Protein AF-A0A3R7M527-F1 (afdb_monomer)

pLDDT: mean 79.98, std 15.27, range [37.69, 96.56]

Solvent-accessible surface area (backbone atoms only — not comparable to full-atom values): 7940 Å² total; per-residue (Å²): 97,47,77,43,75,44,97,88,69,49,75,41,86,42,60,86,34,66,71,59,39,72,72,49,81,80,75,79,76,87,68,82,91,74,84,86,78,89,81,82,70,68,53,60,72,41,69,42,56,77,87,57,20,71,79,55,47,46,54,55,101,90,46,77,47,56,45,65,30,36,59,81,67,48,77,49,45,66,59,54,51,47,52,50,52,53,58,74,41,58,91,41,59,86,80,50,30,46,80,55,85,85,44,78,46,74,67,60,96,47,68,71,57,38,54,56,52,49,57,66,70,63,62,130

Nearest PDB structures (foldseek):
  4ol8-assembly1_A  TM=8.037E-01  e=1.398E-07  Saccharomyces cerevisiae
  4ol8-assembly2_E  TM=8.128E-01  e=2.521E-07  Saccharomyces cerevisiae
  7z2g-assembly1_A  TM=7.129E-01  e=9.904E-06  Human immunodeficiency virus type 1 BH10
  7ksf-assembly1_A  TM=6.845E-01  e=2.647E-05  Eastern chimpanzee simian foamy virus
  6b1q-assembly1_A  TM=8.919E-01  e=1.040E-03  Moloney murine leukemia virus

Radius of gyration: 17.98 Å; Cα contacts (8 Å, |Δi|>4): 126; chains: 1; bounding box: 43×29×50 Å

Foldseek 3Di:
DDWDADPVRDTDDDDACVVVQVVDDADDPDDPDDDDDDDDDQQQVAADDPVCFVSQWDDDPVGIDTHRTGDPDHRCSQVVSRVVVCVVCPPVDPPAWPDDRVDIDGDDPDDVRVVVSVCVVPDD

Secondary structure (DSSP, 8-state):
-EEEE-TTS-EEEE---HHHHHHSPPP------------SSHHHHSBPPTTTGGGG-EEETTEEE--SB--TT-TTHHHHHHHHHHHHTTTTBTTTEEEETTEEEE--SSHHHHHHHHHHHT--

Organism: Penaeus vannamei (NCBI:txid6689)

Structure (mmCIF, N/CA/C/O backbone):
data_AF-A0A3R7M527-F1
#
_entry.id   AF-A0A3R7M527-F1
#
loop_
_atom_site.group_PDB
_atom_site.id
_atom_site.type_symbol
_atom_site.label_atom_id
_atom_site.label_alt_id
_atom_site.label_comp_id
_atom_site.label_asym_id
_atom_site.label_entity_id
_atom_site.label_seq_id
_atom_site.pdbx_PDB_ins_code
_atom_site.Cartn_x
_atom_site.Cartn_y
_atom_site.Cartn_z
_atom_site.occupancy
_atom_site.B_iso_or_equiv
_atom_site.auth_seq_id
_atom_site.auth_comp_id
_atom_site.auth_asym_id
_atom_site.auth_atom_id
_atom_site.pdbx_PDB_model_num
ATOM 1 N N . MET A 1 1 ? 15.559 2.098 -9.433 1.00 84.19 1 MET A N 1
ATOM 2 C CA . MET A 1 1 ? 15.438 2.331 -7.977 1.00 84.19 1 MET A CA 1
ATOM 3 C C . MET A 1 1 ? 16.340 3.496 -7.605 1.00 84.19 1 MET A C 1
ATOM 5 O O . MET A 1 1 ? 17.433 3.574 -8.148 1.00 84.19 1 MET A O 1
ATOM 9 N N . ILE A 1 2 ? 15.888 4.389 -6.729 1.00 89.50 2 ILE A N 1
ATOM 10 C CA . ILE A 1 2 ? 16.656 5.531 -6.218 1.00 89.50 2 ILE A CA 1
ATOM 11 C C . ILE A 1 2 ? 16.747 5.380 -4.697 1.00 89.50 2 ILE A C 1
ATOM 13 O O . ILE A 1 2 ? 15.781 4.953 -4.068 1.00 89.50 2 ILE A O 1
ATOM 17 N N . LEU A 1 3 ? 17.896 5.697 -4.103 1.00 89.38 3 LEU A N 1
ATOM 18 C CA . LEU A 1 3 ? 18.060 5.719 -2.649 1.00 89.38 3 LEU A CA 1
ATOM 19 C C . LEU A 1 3 ? 17.869 7.150 -2.150 1.00 89.38 3 LEU A C 1
ATOM 21 O O . LEU A 1 3 ? 18.546 8.062 -2.616 1.00 89.38 3 LEU A O 1
ATOM 25 N N . VAL A 1 4 ? 16.934 7.339 -1.222 1.00 90.25 4 VAL A N 1
ATOM 26 C CA . VAL A 1 4 ? 16.629 8.643 -0.626 1.00 90.25 4 VAL A CA 1
ATOM 27 C C . VAL A 1 4 ? 17.039 8.618 0.847 1.00 90.25 4 VAL A C 1
ATOM 29 O O . VAL A 1 4 ? 16.619 7.702 1.559 1.00 90.25 4 VAL A O 1
ATOM 32 N N . PRO A 1 5 ? 17.839 9.582 1.330 1.00 92.38 5 PRO A N 1
ATOM 33 C CA . PRO A 1 5 ? 18.208 9.647 2.738 1.00 92.38 5 PRO A CA 1
ATOM 34 C C . PRO A 1 5 ? 16.995 10.001 3.606 1.00 92.38 5 PRO A C 1
ATOM 36 O O . PRO A 1 5 ? 16.221 10.910 3.298 1.00 92.38 5 PRO A O 1
ATOM 39 N N . LYS A 1 6 ? 16.828 9.273 4.708 1.00 88.44 6 LYS A N 1
ATOM 40 C CA . LYS A 1 6 ? 15.923 9.629 5.799 1.00 88.44 6 LYS A CA 1
ATOM 41 C C . LYS A 1 6 ? 16.580 10.673 6.708 1.00 88.44 6 LYS A C 1
ATOM 43 O O . LYS A 1 6 ? 17.787 10.900 6.655 1.00 88.44 6 LYS A O 1
ATOM 48 N N . LYS A 1 7 ? 15.778 11.274 7.596 1.00 88.19 7 LYS A N 1
ATOM 49 C CA . LYS A 1 7 ? 16.256 12.233 8.611 1.00 88.19 7 LYS A CA 1
ATOM 50 C C . LYS A 1 7 ? 17.296 11.633 9.565 1.00 88.19 7 LYS A C 1
ATOM 52 O O . LYS A 1 7 ? 18.147 12.362 10.051 1.00 88.19 7 LYS A O 1
ATOM 57 N N . ASP A 1 8 ? 17.221 10.327 9.815 1.00 90.88 8 ASP A N 1
ATOM 58 C CA . ASP A 1 8 ? 18.153 9.577 10.668 1.00 90.88 8 ASP A CA 1
ATOM 59 C C . ASP A 1 8 ? 19.457 9.169 9.947 1.00 90.88 8 ASP A C 1
ATOM 61 O O . ASP A 1 8 ? 20.295 8.490 10.531 1.00 90.88 8 ASP A O 1
ATOM 65 N N . GLY A 1 9 ? 19.633 9.552 8.675 1.00 88.25 9 GLY A N 1
ATOM 66 C CA . GLY A 1 9 ? 20.792 9.189 7.855 1.00 88.25 9 GLY A CA 1
ATOM 67 C C . GLY A 1 9 ? 20.700 7.815 7.182 1.00 88.25 9 GLY A C 1
ATOM 68 O O . GLY A 1 9 ? 21.509 7.517 6.304 1.00 88.25 9 GLY A O 1
ATOM 69 N N . SER A 1 10 ? 19.703 6.987 7.515 1.00 90.94 10 SER A N 1
ATOM 70 C CA . SER A 1 10 ? 19.472 5.714 6.825 1.00 90.94 10 SER A CA 1
ATOM 71 C C . SER A 1 10 ? 18.931 5.934 5.407 1.00 90.94 10 SER A C 1
ATOM 73 O O . SER A 1 10 ? 18.271 6.932 5.114 1.00 90.94 10 SER A O 1
ATOM 75 N N . LEU A 1 11 ? 19.192 4.996 4.494 1.00 88.38 11 LEU A N 1
ATOM 76 C CA . LEU A 1 11 ? 18.702 5.076 3.116 1.00 88.38 11 LEU A CA 1
ATOM 77 C C . LEU A 1 11 ? 17.356 4.359 2.970 1.00 88.38 11 LEU A C 1
ATOM 79 O O . LEU A 1 11 ? 17.175 3.233 3.433 1.00 88.38 11 LEU A O 1
ATOM 83 N N . ARG A 1 12 ? 16.412 4.996 2.276 1.00 87.75 12 ARG A N 1
ATOM 84 C CA . ARG A 1 12 ? 15.134 4.408 1.868 1.00 87.75 12 ARG A CA 1
ATOM 85 C C . ARG A 1 12 ? 15.171 4.101 0.367 1.00 87.75 12 ARG A C 1
ATOM 87 O O . ARG A 1 12 ? 15.342 5.033 -0.422 1.00 87.75 12 ARG A O 1
ATOM 94 N N . PRO A 1 13 ? 14.970 2.841 -0.057 1.00 87.75 13 PRO A N 1
ATOM 95 C CA . PRO A 1 13 ? 14.766 2.538 -1.464 1.00 87.75 13 PRO A CA 1
ATOM 96 C C . PRO A 1 13 ? 13.413 3.089 -1.922 1.00 87.75 13 PRO A C 1
ATOM 98 O O . PRO A 1 13 ? 12.373 2.808 -1.329 1.00 87.75 13 PRO A O 1
ATOM 101 N N . VAL A 1 14 ? 13.435 3.887 -2.985 1.00 90.06 14 VAL A N 1
ATOM 102 C CA . VAL A 1 14 ? 12.259 4.481 -3.622 1.00 90.06 14 VAL A CA 1
ATOM 103 C C . VAL A 1 14 ? 12.241 4.073 -5.088 1.00 90.06 14 VAL A C 1
ATOM 105 O O . VAL A 1 14 ? 13.252 4.129 -5.794 1.00 90.06 14 VAL A O 1
ATOM 108 N N . ILE A 1 15 ? 11.077 3.643 -5.560 1.00 91.81 15 ILE A N 1
ATOM 109 C CA . ILE A 1 15 ? 10.874 3.280 -6.959 1.00 91.81 15 ILE A CA 1
ATOM 110 C C . ILE A 1 15 ? 9.968 4.321 -7.588 1.00 91.81 15 ILE A C 1
ATOM 112 O O . ILE A 1 15 ? 8.931 4.690 -7.040 1.00 91.81 15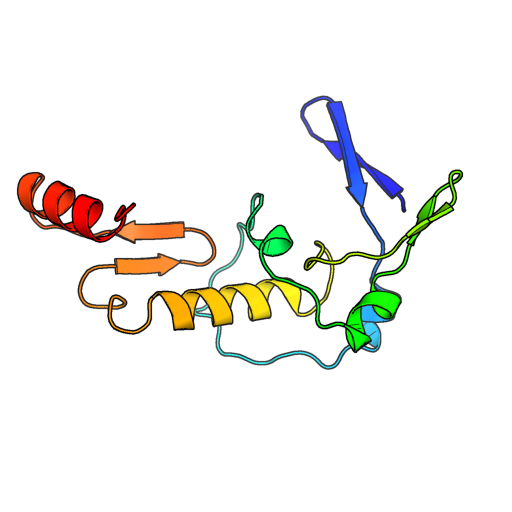 ILE A O 1
ATOM 116 N N . ASP A 1 16 ? 10.409 4.831 -8.732 1.00 92.00 16 ASP A N 1
ATOM 117 C CA . ASP A 1 16 ? 9.695 5.865 -9.458 1.00 92.00 16 ASP A CA 1
ATOM 118 C C . ASP A 1 16 ? 8.602 5.247 -10.331 1.00 92.00 16 ASP A C 1
ATOM 120 O O . ASP A 1 16 ? 8.831 4.859 -11.477 1.00 92.00 16 ASP A O 1
ATOM 124 N N . TYR A 1 17 ? 7.395 5.177 -9.776 1.00 94.50 17 TYR A N 1
ATOM 125 C CA . TYR A 1 17 ? 6.212 4.696 -10.479 1.00 94.50 17 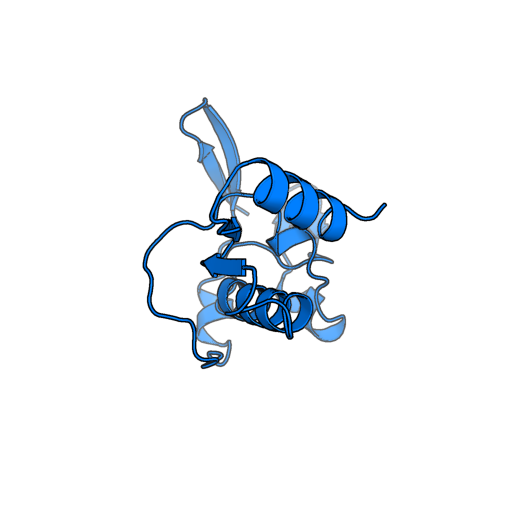TYR A CA 1
ATOM 126 C C . TYR A 1 17 ? 5.449 5.799 -11.223 1.00 94.50 17 TYR A C 1
ATOM 128 O O . TYR A 1 17 ? 4.330 5.553 -11.656 1.00 94.50 17 TYR A O 1
ATOM 136 N N . ARG A 1 18 ? 5.994 7.012 -11.423 1.00 94.62 18 ARG A N 1
ATOM 137 C CA . ARG A 1 18 ? 5.240 8.122 -12.052 1.00 94.62 18 ARG A CA 1
ATOM 138 C C . ARG A 1 18 ? 4.641 7.754 -13.413 1.00 94.62 18 ARG A C 1
ATOM 140 O O . ARG A 1 18 ? 3.474 8.044 -13.657 1.00 94.62 18 ARG A O 1
ATOM 147 N N . LYS A 1 19 ? 5.412 7.078 -14.274 1.00 95.25 19 LYS A N 1
ATOM 148 C CA . LYS A 1 19 ? 4.937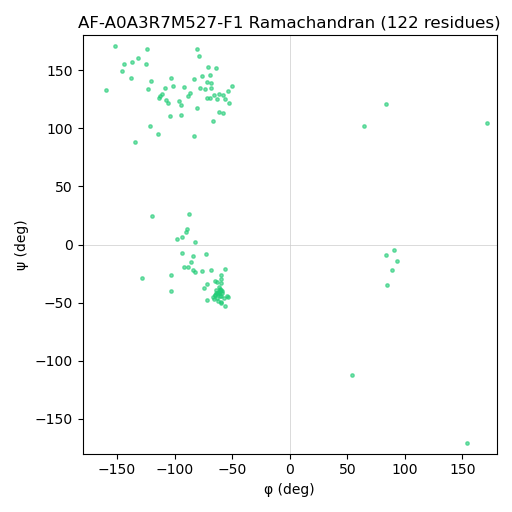 6.622 -15.595 1.00 95.25 19 LYS A CA 1
ATOM 149 C C . LYS A 1 19 ? 3.863 5.541 -15.480 1.00 95.25 19 LYS A C 1
ATOM 151 O O . LYS A 1 19 ? 2.844 5.634 -16.152 1.00 95.25 19 LYS A O 1
ATOM 156 N N . LEU A 1 20 ? 4.074 4.557 -14.605 1.00 95.19 20 LEU A N 1
ATOM 157 C CA . LEU A 1 20 ? 3.090 3.508 -14.339 1.00 95.19 20 LEU A CA 1
ATOM 158 C C . LEU A 1 20 ? 1.778 4.118 -13.831 1.00 95.19 20 LEU A C 1
ATOM 160 O O . LEU A 1 20 ? 0.723 3.875 -14.401 1.00 95.19 20 LEU A O 1
ATOM 164 N N . ASN A 1 21 ? 1.865 4.992 -12.830 1.00 95.31 21 ASN A N 1
ATOM 165 C CA . ASN A 1 21 ? 0.724 5.667 -12.221 1.00 95.31 21 ASN A CA 1
ATOM 166 C C . ASN A 1 21 ? -0.076 6.507 -13.222 1.00 95.31 21 ASN A C 1
ATOM 168 O O . ASN A 1 21 ? -1.292 6.610 -13.078 1.00 95.31 21 ASN A O 1
ATOM 172 N N . ALA A 1 22 ? 0.578 7.104 -14.223 1.00 96.06 22 ALA A N 1
ATOM 173 C CA . ALA A 1 22 ? -0.105 7.849 -15.279 1.00 96.06 22 ALA A CA 1
ATOM 174 C C . ALA A 1 22 ? -0.994 6.946 -16.154 1.00 96.06 22 ALA A C 1
ATOM 176 O O . ALA A 1 22 ? -2.041 7.397 -16.610 1.00 96.06 22 ALA A O 1
ATOM 177 N N . LEU A 1 23 ? -0.603 5.681 -16.338 1.00 95.62 23 LEU A N 1
ATOM 178 C CA . LEU A 1 23 ? -1.356 4.668 -17.083 1.00 95.62 23 LEU A CA 1
ATOM 179 C C . LEU A 1 23 ? -2.357 3.904 -16.200 1.00 95.62 23 LEU A C 1
ATOM 181 O O . LEU A 1 23 ? -3.299 3.303 -16.709 1.00 95.62 23 LEU A O 1
ATOM 185 N N . THR A 1 24 ? -2.178 3.923 -14.878 1.00 95.25 24 THR A N 1
ATOM 186 C CA . THR A 1 24 ? -3.096 3.288 -13.928 1.00 95.25 24 THR A CA 1
ATOM 187 C C . THR A 1 24 ? -4.413 4.058 -13.829 1.00 95.25 24 THR A C 1
ATOM 189 O O . THR A 1 24 ? -4.432 5.249 -13.495 1.00 95.25 24 THR A O 1
ATOM 192 N N . ILE A 1 25 ? -5.524 3.345 -14.030 1.00 94.69 25 ILE A N 1
ATOM 193 C CA . ILE A 1 25 ? -6.878 3.859 -13.804 1.00 94.69 25 ILE A CA 1
ATOM 194 C C . ILE A 1 25 ? -7.040 4.198 -12.307 1.00 94.69 25 ILE A C 1
ATOM 196 O O . ILE A 1 25 ? -6.790 3.330 -11.463 1.00 94.69 25 ILE A O 1
ATOM 200 N N . PRO A 1 26 ? -7.433 5.436 -11.945 1.00 89.75 26 PRO A N 1
ATOM 201 C CA . PRO A 1 26 ? -7.629 5.813 -10.549 1.00 89.75 26 PRO A CA 1
ATOM 202 C C . PRO A 1 26 ? -8.789 5.037 -9.923 1.00 89.75 26 PRO A C 1
ATOM 204 O O . PRO A 1 26 ? -9.900 5.061 -10.456 1.00 89.75 26 PRO A O 1
ATOM 207 N N . ASP A 1 27 ? -8.547 4.422 -8.769 1.00 85.44 27 ASP A N 1
ATOM 208 C CA . ASP A 1 27 ? -9.623 3.935 -7.905 1.00 85.44 27 ASP A CA 1
ATOM 209 C C . ASP A 1 27 ? -10.329 5.142 -7.252 1.00 85.44 27 ASP A C 1
ATOM 211 O O . ASP A 1 27 ? -9.688 6.136 -6.906 1.00 85.44 27 ASP A O 1
ATOM 215 N N . ARG A 1 28 ? -11.659 5.101 -7.142 1.00 82.00 28 ARG A N 1
ATOM 216 C CA . ARG A 1 28 ? -12.493 6.182 -6.582 1.00 82.00 28 ARG A CA 1
ATOM 217 C C . ARG A 1 28 ? -13.291 5.732 -5.362 1.00 82.00 28 ARG A C 1
ATOM 219 O O . ARG A 1 28 ? -14.336 6.310 -5.069 1.00 82.00 28 ARG A O 1
ATOM 226 N N . PHE A 1 29 ? -12.828 4.701 -4.660 1.00 76.94 29 PHE A N 1
ATOM 227 C CA . PHE A 1 29 ? -13.422 4.304 -3.390 1.00 76.94 29 PHE A CA 1
ATOM 228 C C . PHE A 1 29 ? -13.487 5.504 -2.418 1.00 76.94 29 PHE A C 1
ATOM 230 O O . PHE A 1 29 ? -12.494 6.229 -2.282 1.00 76.94 29 PHE A O 1
ATOM 237 N N . PRO A 1 30 ? -14.638 5.748 -1.760 1.00 67.62 30 PRO A N 1
ATOM 238 C CA . PRO A 1 30 ? -14.804 6.886 -0.869 1.00 67.62 30 PRO A CA 1
ATOM 239 C C . PRO A 1 30 ? -13.902 6.720 0.355 1.00 67.62 30 PRO A C 1
ATOM 241 O O . PRO A 1 30 ? -14.167 5.911 1.240 1.00 67.62 30 PRO A O 1
ATOM 244 N N . ILE A 1 31 ? -12.828 7.502 0.406 1.00 61.16 31 ILE A N 1
ATOM 245 C CA . ILE A 1 31 ? -12.020 7.648 1.615 1.00 61.16 31 ILE A CA 1
ATOM 246 C C . ILE A 1 31 ? -12.646 8.789 2.431 1.00 61.16 31 ILE A C 1
ATOM 248 O O . ILE A 1 31 ? -12.835 9.877 1.873 1.00 61.16 31 ILE A O 1
ATOM 252 N N . PRO A 1 32 ? -12.958 8.593 3.728 1.00 53.75 32 PRO A N 1
ATOM 253 C CA . PRO A 1 32 ? -13.307 9.698 4.616 1.00 53.75 32 PRO A CA 1
ATOM 254 C C . PRO A 1 32 ? -12.200 10.749 4.534 1.00 53.75 32 PRO A C 1
ATOM 256 O O . PRO A 1 32 ? -11.030 10.421 4.729 1.00 53.75 32 PRO A O 1
ATOM 259 N N . SER A 1 33 ? -12.536 11.987 4.159 1.00 46.44 33 SER A N 1
ATOM 260 C CA . SER A 1 33 ? -11.518 12.979 3.819 1.00 46.44 33 SER A CA 1
ATOM 261 C C . SER A 1 33 ? -10.574 13.185 4.991 1.00 46.44 33 SER A C 1
ATOM 263 O O . SER A 1 33 ? -10.978 13.752 6.006 1.00 46.44 33 SER A O 1
ATOM 265 N N . LEU A 1 34 ? -9.311 12.794 4.853 1.00 41.84 34 LEU A N 1
ATOM 266 C CA . LEU A 1 34 ? -8.303 13.344 5.731 1.00 41.84 34 LEU A CA 1
ATOM 267 C C . LEU A 1 34 ? -6.900 13.210 5.150 1.00 41.84 34 LEU A C 1
ATOM 269 O O . LEU A 1 34 ? -6.474 12.189 4.610 1.00 41.84 34 LEU A O 1
ATOM 273 N N . ARG A 1 35 ? -6.219 14.342 5.241 1.00 41.84 35 ARG A N 1
ATOM 274 C CA . ARG A 1 35 ? -4.870 14.598 4.774 1.00 41.84 35 ARG A CA 1
ATOM 275 C C . ARG A 1 35 ? -3.883 13.992 5.770 1.00 41.84 35 ARG A C 1
ATOM 277 O O . ARG A 1 35 ? -3.975 14.294 6.949 1.00 41.84 35 ARG A O 1
ATOM 284 N N . SER A 1 36 ? -2.880 13.300 5.228 1.00 43.72 36 SER A N 1
ATOM 285 C CA . SER A 1 36 ? -1.581 13.010 5.850 1.00 43.72 36 SER A CA 1
ATOM 286 C C . SER A 1 36 ? -1.592 12.126 7.102 1.00 43.72 36 SER A C 1
ATOM 288 O O . SER A 1 36 ? -1.740 12.642 8.199 1.00 43.72 36 SER A O 1
ATOM 290 N N . LEU A 1 37 ? -1.235 10.849 6.930 1.00 43.97 37 LEU A N 1
ATOM 291 C CA . LEU A 1 37 ? -0.099 10.164 7.579 1.00 43.97 37 LEU A CA 1
ATOM 292 C C . LEU A 1 37 ? -0.221 8.667 7.258 1.00 43.97 37 LEU A C 1
ATOM 294 O O . LEU A 1 37 ? -1.084 7.984 7.781 1.00 43.97 37 LEU A O 1
ATOM 298 N N . LEU A 1 38 ? 0.619 8.191 6.338 1.00 47.84 38 LEU A N 1
ATOM 299 C CA . LEU A 1 38 ? 0.816 6.769 6.054 1.00 47.84 38 LEU A CA 1
ATOM 300 C C . LEU A 1 38 ? 2.256 6.464 6.452 1.00 47.84 38 LEU A C 1
ATOM 302 O O . LEU A 1 38 ? 3.184 6.780 5.698 1.00 47.84 38 LEU A O 1
ATOM 306 N N . GLN A 1 39 ? 2.461 5.980 7.671 1.00 48.19 39 GLN A N 1
ATOM 307 C CA . GLN A 1 39 ? 3.785 5.633 8.182 1.00 48.19 39 GLN A CA 1
ATOM 308 C C . GLN A 1 39 ? 3.768 4.159 8.576 1.00 48.19 39 GLN A C 1
ATOM 310 O O . GLN A 1 39 ? 3.315 3.773 9.642 1.00 48.19 39 GLN A O 1
ATOM 315 N N . ASP A 1 40 ? 4.358 3.387 7.668 1.00 55.22 40 ASP A N 1
ATOM 316 C CA . ASP A 1 40 ? 5.133 2.191 7.954 1.00 55.22 40 ASP A CA 1
ATOM 317 C C . ASP A 1 40 ? 4.372 0.859 8.154 1.00 55.22 40 ASP A C 1
ATOM 319 O O . ASP A 1 40 ? 3.576 0.641 9.056 1.00 55.22 40 ASP A O 1
ATOM 323 N N . SER A 1 41 ? 4.731 -0.094 7.282 1.00 57.44 41 SER A N 1
ATOM 324 C CA . SER A 1 41 ? 4.460 -1.547 7.280 1.00 57.44 41 SER A CA 1
ATOM 325 C C . SER A 1 41 ? 3.142 -2.089 6.702 1.00 57.44 41 SER A C 1
ATOM 327 O O . SER A 1 41 ? 3.204 -3.125 6.035 1.00 57.44 41 SER A O 1
ATOM 329 N N . GLY A 1 42 ? 1.997 -1.409 6.833 1.00 61.28 42 GLY A N 1
ATOM 330 C CA . GLY A 1 42 ? 0.695 -1.968 6.411 1.00 61.28 42 GLY A CA 1
ATOM 331 C C . GLY A 1 42 ? 0.609 -2.351 4.924 1.00 61.28 42 GLY A C 1
ATOM 332 O O . GLY A 1 42 ? 0.119 -3.422 4.564 1.00 61.28 42 GLY A O 1
ATOM 333 N N . PHE A 1 43 ? 1.181 -1.531 4.037 1.00 66.44 43 PHE A N 1
ATOM 334 C CA . PHE A 1 43 ? 1.173 -1.784 2.589 1.00 66.44 43 PHE A CA 1
ATOM 335 C C . PHE A 1 43 ? 1.832 -3.108 2.202 1.00 66.44 4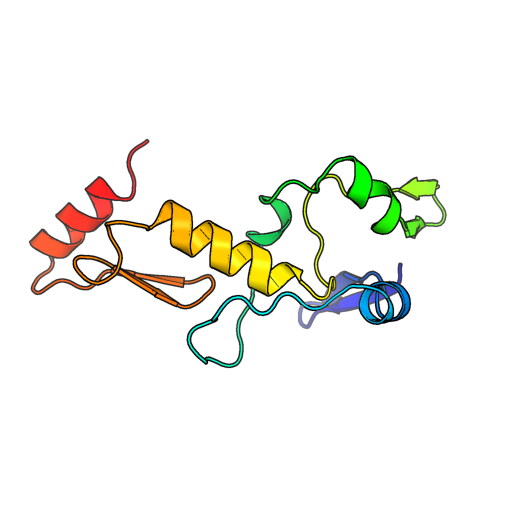3 PHE A C 1
ATOM 337 O O . PHE A 1 43 ? 1.296 -3.853 1.384 1.00 66.44 43 PHE A O 1
ATOM 344 N N . PHE A 1 44 ? 2.961 -3.442 2.829 1.00 71.75 44 PHE A N 1
ATOM 345 C CA . PHE A 1 44 ? 3.706 -4.656 2.503 1.00 71.75 44 PHE A CA 1
ATOM 346 C C . PHE A 1 44 ? 3.024 -5.943 2.988 1.00 71.75 44 PHE A C 1
ATOM 348 O O . PHE A 1 44 ? 3.458 -7.034 2.614 1.00 71.75 44 PHE A O 1
ATOM 355 N N . GLN A 1 45 ? 1.952 -5.841 3.777 1.00 80.12 45 GLN A N 1
ATOM 356 C CA . GLN A 1 45 ? 1.125 -6.988 4.156 1.00 80.12 45 GLN A CA 1
ATOM 357 C C . GLN A 1 45 ? 0.070 -7.318 3.091 1.00 80.12 45 GLN A C 1
ATOM 359 O O . GLN A 1 45 ? -0.388 -8.457 3.005 1.00 80.12 45 GLN A O 1
ATOM 364 N N . VAL A 1 46 ? -0.285 -6.359 2.230 1.00 84.94 46 VAL A N 1
ATOM 365 C CA . VAL A 1 46 ? -1.253 -6.580 1.150 1.00 84.94 46 VAL A CA 1
ATOM 366 C C . VAL A 1 46 ? -0.553 -7.262 -0.017 1.00 84.94 46 VAL A C 1
ATOM 368 O O . VAL A 1 46 ? 0.368 -6.703 -0.609 1.00 84.94 46 VAL A O 1
ATOM 371 N N . GLN A 1 47 ? -0.976 -8.475 -0.374 1.00 91.12 47 GLN A N 1
ATOM 372 C CA . GLN A 1 47 ? -0.392 -9.179 -1.514 1.00 91.12 47 GLN A CA 1
ATOM 373 C C . GLN A 1 47 ? -0.746 -8.490 -2.833 1.00 91.12 47 GLN A C 1
ATOM 375 O O . GLN A 1 47 ? -1.886 -8.092 -3.062 1.00 91.12 47 GLN A O 1
ATOM 380 N N . MET A 1 48 ? 0.236 -8.405 -3.729 1.00 94.31 48 MET A N 1
ATOM 381 C CA . MET A 1 48 ? -0.011 -8.015 -5.111 1.00 94.31 48 MET A CA 1
ATOM 382 C C . MET A 1 48 ? -0.686 -9.163 -5.853 1.00 94.31 48 MET A C 1
ATOM 384 O O . MET A 1 48 ? -0.207 -10.310 -5.812 1.00 94.31 48 MET A O 1
ATOM 388 N N . ASP A 1 49 ? -1.734 -8.812 -6.594 1.00 93.94 49 ASP A N 1
ATOM 389 C CA . ASP A 1 49 ? -2.311 -9.656 -7.632 1.00 93.94 49 ASP A CA 1
ATOM 390 C C . ASP A 1 49 ? -1.213 -10.164 -8.581 1.00 93.94 49 ASP A C 1
ATOM 392 O O . ASP A 1 49 ? -0.311 -9.406 -8.945 1.00 93.94 49 ASP A O 1
ATOM 396 N N . LYS A 1 50 ? -1.258 -11.456 -8.934 1.00 95.44 50 LYS A N 1
ATOM 397 C CA . LYS A 1 50 ? -0.159 -12.137 -9.640 1.00 95.44 50 LYS A CA 1
ATOM 398 C C . LYS A 1 50 ? 0.130 -11.506 -11.000 1.00 95.44 50 LYS A C 1
ATOM 400 O O . LYS A 1 50 ? 1.308 -11.338 -11.319 1.00 95.44 50 LYS A O 1
ATOM 405 N N . ASP A 1 51 ? -0.909 -11.103 -11.722 1.00 96.56 51 ASP A N 1
ATOM 406 C CA . ASP A 1 51 ? -0.806 -10.521 -13.063 1.00 96.56 51 ASP A CA 1
ATOM 407 C C . ASP A 1 51 ? -0.326 -9.065 -13.006 1.00 96.56 51 ASP A C 1
ATOM 409 O O . ASP A 1 51 ? 0.301 -8.557 -13.934 1.00 96.56 51 ASP A O 1
ATOM 413 N N . SER A 1 52 ? -0.531 -8.410 -11.862 1.00 95.00 52 SER A N 1
ATOM 414 C CA . SER A 1 52 ? -0.069 -7.046 -11.599 1.00 95.00 52 SER A CA 1
ATOM 415 C C . SER A 1 52 ? 1.378 -6.967 -11.085 1.00 95.00 52 SER A C 1
ATOM 417 O O . SER A 1 52 ? 1.976 -5.889 -11.106 1.00 95.00 52 SER A O 1
ATOM 419 N N . ARG A 1 53 ? 1.987 -8.073 -10.625 1.00 95.44 53 ARG A N 1
ATOM 420 C CA . ARG A 1 53 ? 3.367 -8.067 -10.083 1.00 95.44 53 ARG A CA 1
ATOM 421 C C . ARG A 1 53 ? 4.419 -7.584 -11.085 1.00 95.44 53 ARG A C 1
ATOM 423 O O . ARG A 1 53 ? 5.232 -6.755 -10.668 1.00 95.44 53 ARG A O 1
ATOM 430 N N . PRO A 1 54 ? 4.421 -8.009 -12.366 1.00 96.12 54 PRO A N 1
ATOM 431 C CA . PRO A 1 54 ? 5.413 -7.547 -13.340 1.00 96.12 54 PRO A CA 1
ATOM 432 C C . PRO A 1 54 ? 5.394 -6.028 -13.550 1.00 96.12 54 PRO A C 1
ATOM 434 O O . PRO A 1 54 ? 6.424 -5.432 -13.848 1.00 96.12 54 PRO A O 1
ATOM 437 N N . LEU A 1 55 ? 4.252 -5.368 -13.322 1.00 95.25 55 LEU A N 1
ATOM 438 C CA . LEU A 1 55 ? 4.141 -3.907 -13.402 1.00 95.25 55 LEU A CA 1
ATOM 439 C C . LEU A 1 55 ? 4.918 -3.197 -12.283 1.00 95.25 55 LEU A C 1
ATOM 441 O O . LEU A 1 55 ? 5.290 -2.037 -12.427 1.00 95.25 55 LEU A O 1
ATOM 445 N N . THR A 1 56 ? 5.191 -3.891 -11.177 1.00 94.94 56 THR A N 1
ATOM 446 C CA . THR A 1 56 ? 5.972 -3.376 -10.039 1.00 94.94 56 THR A CA 1
ATOM 447 C C . THR A 1 56 ? 7.469 -3.658 -10.164 1.00 94.94 56 THR A C 1
ATOM 449 O O . THR A 1 56 ? 8.214 -3.516 -9.192 1.00 94.94 56 THR A O 1
ATOM 452 N N . ALA A 1 57 ? 7.920 -4.114 -11.333 1.00 94.62 57 ALA A N 1
ATOM 453 C CA . ALA A 1 57 ? 9.299 -4.514 -11.511 1.00 94.62 57 ALA A CA 1
ATOM 454 C C . ALA A 1 57 ? 10.268 -3.322 -11.461 1.00 94.62 57 ALA A C 1
ATOM 456 O O . ALA A 1 57 ? 9.975 -2.208 -11.903 1.00 94.62 57 ALA A O 1
ATOM 457 N N . PHE A 1 58 ? 11.455 -3.563 -10.917 1.00 93.69 58 PHE A N 1
ATOM 458 C CA . PHE A 1 58 ? 12.528 -2.592 -10.792 1.00 93.69 58 PHE A CA 1
ATOM 459 C C . PHE A 1 58 ? 13.887 -3.271 -10.950 1.00 93.69 58 PHE A C 1
ATOM 461 O O . PHE A 1 58 ? 14.081 -4.426 -10.576 1.00 93.69 58 PHE A O 1
ATOM 468 N N . SER A 1 59 ? 14.854 -2.527 -11.481 1.00 92.81 59 SER A N 1
ATOM 469 C CA . SER A 1 59 ? 16.234 -2.996 -11.617 1.00 92.81 59 SER A CA 1
ATOM 470 C C . SER A 1 59 ? 17.139 -2.388 -10.551 1.00 92.81 59 SER A C 1
ATOM 472 O O . SER A 1 59 ? 17.013 -1.207 -10.194 1.00 92.81 59 SER A O 1
ATOM 474 N N . THR A 1 60 ? 18.077 -3.204 -10.087 1.00 90.31 60 THR A N 1
ATOM 475 C CA . THR A 1 60 ? 19.252 -2.825 -9.303 1.00 90.31 60 THR A CA 1
ATOM 476 C C . THR A 1 60 ? 20.507 -3.337 -10.023 1.00 90.31 60 THR A C 1
ATOM 478 O O . THR A 1 60 ? 20.392 -4.152 -10.940 1.00 90.31 60 THR A O 1
ATOM 481 N N . PRO A 1 61 ? 21.720 -2.912 -9.627 1.00 91.44 61 PRO A N 1
ATOM 482 C CA . PRO A 1 61 ? 22.952 -3.487 -10.174 1.00 91.44 61 PRO A CA 1
ATOM 483 C C . PRO A 1 61 ? 23.067 -5.013 -10.006 1.00 91.44 61 PRO A C 1
ATOM 485 O O . PRO A 1 61 ? 23.825 -5.650 -10.724 1.00 91.44 61 PRO A O 1
ATOM 488 N N . GLN A 1 62 ? 22.325 -5.598 -9.061 1.00 91.38 62 GLN A N 1
ATOM 489 C CA . GLN A 1 62 ? 22.344 -7.028 -8.742 1.00 91.38 62 GLN A CA 1
ATOM 490 C C . GLN A 1 62 ? 21.265 -7.833 -9.478 1.00 91.38 62 GLN A C 1
ATOM 492 O O . GLN A 1 62 ? 21.256 -9.057 -9.376 1.00 91.38 62 GLN A O 1
ATOM 497 N N . GLY A 1 63 ? 20.340 -7.183 -10.188 1.00 93.50 63 GLY A N 1
ATOM 498 C CA . GLY A 1 63 ? 19.317 -7.896 -10.944 1.00 93.50 63 GLY A CA 1
ATOM 499 C C . GLY A 1 63 ? 18.027 -7.121 -11.163 1.00 93.50 63 GLY A C 1
ATOM 500 O O . GLY A 1 63 ? 17.912 -5.926 -10.887 1.00 93.50 63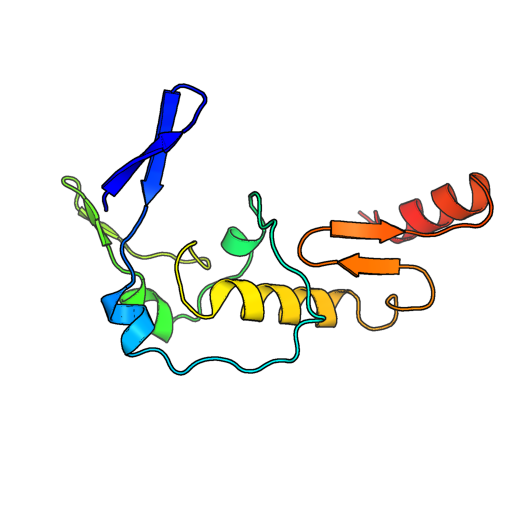 GLY A O 1
ATOM 501 N N . HIS A 1 64 ? 17.039 -7.845 -11.677 1.00 95.19 64 HIS A N 1
ATOM 502 C CA . HIS A 1 64 ? 15.696 -7.349 -11.922 1.00 95.19 64 HIS A CA 1
ATOM 503 C C . HIS A 1 64 ? 14.719 -8.065 -10.994 1.00 95.19 64 HIS A C 1
ATOM 505 O O . HIS A 1 64 ? 14.693 -9.294 -10.931 1.00 95.19 64 HIS A O 1
ATOM 511 N N . PHE A 1 65 ? 13.941 -7.292 -10.248 1.00 95.06 65 PHE A N 1
ATOM 512 C CA . PHE A 1 65 ? 13.080 -7.786 -9.182 1.00 95.06 65 PHE A CA 1
ATOM 513 C C . PHE A 1 65 ? 11.681 -7.204 -9.328 1.00 95.06 65 PHE A C 1
ATOM 515 O O . PHE A 1 65 ? 11.495 -6.170 -9.956 1.00 95.06 65 PHE A O 1
ATOM 522 N N . GLN A 1 66 ? 10.696 -7.845 -8.710 1.00 94.94 66 GLN A N 1
ATOM 523 C CA . GLN A 1 66 ? 9.319 -7.360 -8.628 1.00 94.94 66 GLN A CA 1
ATOM 524 C C . GLN A 1 66 ? 8.786 -7.576 -7.217 1.00 94.94 66 GLN A C 1
ATOM 526 O O . GLN A 1 66 ? 9.257 -8.468 -6.502 1.00 94.94 66 GLN A O 1
ATOM 531 N N . PHE A 1 67 ? 7.775 -6.812 -6.815 1.00 93.94 67 PHE A N 1
ATOM 532 C CA . PHE A 1 67 ? 7.167 -7.021 -5.510 1.00 93.94 67 PHE A CA 1
ATOM 533 C C . PHE A 1 67 ? 6.120 -8.133 -5.534 1.00 93.94 67 PHE A C 1
ATOM 535 O O . PHE A 1 67 ? 5.336 -8.280 -6.471 1.00 93.94 67 PHE A O 1
ATOM 542 N N . LYS A 1 68 ? 6.083 -8.907 -4.447 1.00 94.81 68 LYS A N 1
ATOM 543 C CA . LYS A 1 68 ? 4.987 -9.842 -4.146 1.00 94.81 68 LYS A CA 1
ATOM 544 C C . LYS A 1 68 ? 3.895 -9.201 -3.286 1.00 94.81 68 LYS A C 1
ATOM 546 O O . LYS A 1 68 ? 2.770 -9.692 -3.294 1.00 94.81 68 LYS A O 1
ATOM 551 N N . SER A 1 69 ? 4.220 -8.103 -2.608 1.00 91.81 69 SER A N 1
ATOM 552 C CA . SER A 1 69 ? 3.313 -7.318 -1.770 1.00 91.81 69 SER A CA 1
ATOM 553 C C . SER A 1 69 ? 3.302 -5.860 -2.204 1.00 91.81 69 SER A C 1
ATOM 555 O O . SER A 1 69 ? 4.259 -5.394 -2.810 1.00 91.81 69 SER A O 1
ATOM 557 N N . MET A 1 70 ? 2.229 -5.139 -1.916 1.00 91.62 70 MET A N 1
ATOM 558 C CA . MET A 1 70 ? 1.976 -3.804 -2.436 1.00 91.62 70 MET A CA 1
ATOM 559 C C . MET A 1 70 ? 3.072 -2.815 -2.004 1.00 91.62 70 MET A C 1
ATOM 561 O O . MET A 1 70 ? 3.213 -2.533 -0.813 1.00 91.62 70 MET A O 1
ATOM 565 N N . PRO A 1 71 ? 3.876 -2.283 -2.947 1.00 90.25 71 PRO A N 1
ATOM 566 C CA . PRO A 1 71 ? 4.907 -1.317 -2.615 1.00 90.25 71 PRO A CA 1
ATOM 567 C C . PRO A 1 71 ? 4.320 0.083 -2.414 1.00 90.25 71 PRO A C 1
ATOM 569 O O . PRO A 1 71 ? 3.234 0.432 -2.895 1.00 90.25 71 PRO A O 1
ATOM 572 N N . PHE A 1 72 ? 5.104 0.929 -1.752 1.00 85.75 72 PHE A N 1
ATOM 573 C CA . PHE A 1 72 ? 4.862 2.365 -1.739 1.00 85.75 72 PHE A CA 1
ATOM 574 C C . PHE A 1 72 ? 5.001 2.968 -3.141 1.00 85.75 72 PHE A C 1
ATOM 576 O O . PHE A 1 72 ? 5.783 2.504 -3.972 1.00 85.75 72 PHE A O 1
ATOM 583 N N . GLY A 1 73 ? 4.272 4.058 -3.372 1.00 87.81 73 GLY A N 1
ATOM 584 C CA . GLY A 1 73 ? 4.391 4.864 -4.585 1.00 87.81 73 GLY A CA 1
ATOM 585 C C . GLY A 1 73 ? 3.464 4.463 -5.731 1.00 87.81 73 GLY A C 1
ATOM 586 O O . GLY A 1 73 ? 3.434 5.200 -6.715 1.00 87.81 73 GLY A O 1
ATOM 587 N N . LEU A 1 74 ? 2.682 3.379 -5.629 1.00 91.81 74 LEU A N 1
ATOM 588 C CA . LEU A 1 74 ? 1.613 3.119 -6.602 1.00 91.81 74 LEU A CA 1
ATOM 589 C C . LEU A 1 74 ? 0.411 4.029 -6.339 1.00 91.81 74 LEU A C 1
ATOM 591 O O . LEU A 1 74 ? 0.051 4.300 -5.192 1.00 91.81 74 LEU A O 1
ATOM 595 N N . ARG A 1 75 ? -0.251 4.445 -7.420 1.00 90.50 75 ARG A N 1
ATOM 596 C CA . ARG A 1 75 ? -1.398 5.363 -7.396 1.00 90.50 75 ARG A CA 1
ATOM 597 C C . ARG A 1 75 ? -2.517 4.908 -6.460 1.00 90.50 75 ARG A C 1
ATOM 599 O O . ARG A 1 75 ? -3.038 5.713 -5.698 1.00 90.50 75 ARG A O 1
ATOM 606 N N . ASN A 1 76 ? -2.866 3.626 -6.525 1.00 89.94 76 ASN A N 1
ATOM 607 C CA . ASN A 1 76 ? -4.014 3.067 -5.814 1.00 89.94 76 ASN A CA 1
ATOM 608 C C . ASN A 1 76 ? -3.625 2.375 -4.497 1.00 89.94 76 ASN A C 1
ATOM 610 O O . ASN A 1 76 ? -4.506 1.805 -3.851 1.00 89.94 76 ASN A O 1
ATOM 614 N N . SER A 1 77 ? -2.349 2.419 -4.075 1.00 86.94 77 SER A N 1
ATOM 615 C CA . SER A 1 77 ? -1.923 1.753 -2.833 1.00 86.94 77 SER A CA 1
ATOM 616 C C . SER A 1 77 ? -2.729 2.225 -1.615 1.00 86.94 77 SER A C 1
ATOM 618 O O . SER A 1 77 ? -3.325 1.369 -0.959 1.00 86.94 77 SER A O 1
ATOM 620 N N . PRO A 1 78 ? -2.841 3.542 -1.322 1.00 81.44 78 PRO A N 1
ATOM 621 C CA . PRO A 1 78 ? -3.593 4.028 -0.158 1.00 81.44 78 PRO A CA 1
ATOM 622 C C . PRO A 1 78 ? -5.048 3.566 -0.158 1.00 81.44 78 PRO A C 1
ATOM 624 O O . PRO A 1 78 ? -5.543 3.051 0.837 1.00 81.44 78 PRO A O 1
ATOM 627 N N . ILE A 1 79 ? -5.707 3.686 -1.311 1.00 82.56 79 ILE A N 1
ATOM 628 C CA . ILE A 1 79 ? -7.123 3.354 -1.473 1.00 82.56 79 ILE A CA 1
ATOM 629 C C . ILE A 1 79 ? -7.366 1.859 -1.258 1.00 82.56 79 ILE A C 1
ATOM 631 O O . ILE A 1 79 ? -8.302 1.468 -0.560 1.00 82.56 79 ILE A O 1
ATOM 635 N N . THR A 1 80 ? -6.492 1.020 -1.814 1.00 85.06 80 THR A N 1
ATOM 636 C CA . THR A 1 80 ? -6.567 -0.434 -1.646 1.00 85.06 80 THR A CA 1
ATOM 637 C C . THR A 1 80 ? -6.453 -0.818 -0.174 1.00 85.06 80 THR A C 1
ATOM 639 O O . THR A 1 80 ? -7.242 -1.632 0.306 1.00 85.06 80 THR A O 1
ATOM 642 N N . PHE A 1 81 ? -5.519 -0.199 0.552 1.00 79.88 81 PHE A N 1
ATOM 643 C CA . PHE A 1 81 ? -5.342 -0.438 1.981 1.00 79.88 81 PHE A CA 1
ATOM 644 C C . PHE A 1 81 ? -6.553 0.036 2.799 1.00 79.88 81 PHE A C 1
ATOM 646 O O . PHE A 1 81 ? -7.094 -0.731 3.592 1.00 79.88 81 PHE A O 1
ATOM 653 N N . SER A 1 82 ? -7.060 1.247 2.546 1.00 76.00 82 SER A N 1
ATOM 654 C CA . SER A 1 82 ? -8.252 1.768 3.230 1.00 76.00 82 SER A CA 1
ATOM 655 C C . SER A 1 82 ? -9.486 0.889 3.011 1.00 76.00 82 SER A C 1
ATOM 657 O O . SER A 1 82 ? -10.255 0.652 3.944 1.00 76.00 82 SER A O 1
ATOM 659 N N . ARG A 1 83 ? -9.673 0.362 1.796 1.00 79.12 83 ARG A N 1
ATOM 660 C CA . ARG A 1 83 ? -10.765 -0.569 1.489 1.00 79.12 83 ARG A CA 1
ATOM 661 C C . ARG A 1 83 ? -10.611 -1.886 2.250 1.00 79.12 83 ARG A C 1
ATOM 663 O O . ARG A 1 83 ? -11.591 -2.373 2.803 1.00 79.12 83 ARG A O 1
ATOM 670 N N . LEU A 1 84 ? -9.397 -2.436 2.316 1.00 80.31 84 LEU A N 1
ATOM 671 C CA . LEU A 1 84 ? -9.115 -3.642 3.097 1.00 80.31 84 LEU A CA 1
ATOM 672 C C . LEU A 1 84 ? -9.433 -3.434 4.583 1.00 80.31 84 LEU A C 1
ATOM 674 O O . LEU A 1 84 ? -10.165 -4.234 5.159 1.00 80.31 84 LEU A O 1
ATOM 678 N N . MET A 1 85 ? -8.950 -2.344 5.185 1.00 75.19 85 MET A N 1
ATOM 679 C CA . MET A 1 85 ? -9.234 -2.026 6.591 1.00 75.19 85 MET A CA 1
ATOM 680 C C . MET A 1 85 ? -10.733 -1.853 6.846 1.00 75.19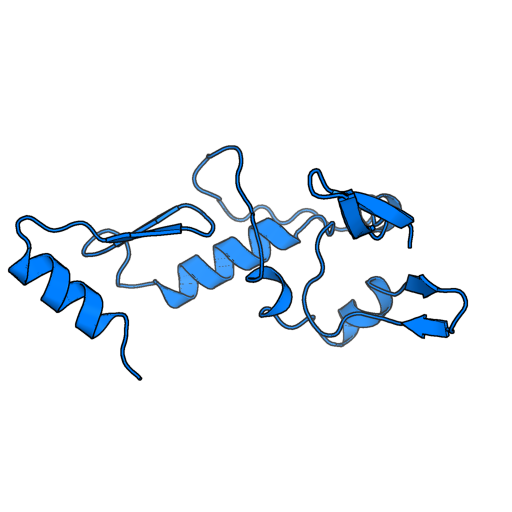 85 MET A C 1
ATOM 682 O O . MET A 1 85 ? -11.255 -2.358 7.838 1.00 75.19 85 MET A O 1
ATOM 686 N N . SER A 1 86 ? -11.445 -1.214 5.914 1.00 73.75 86 SER A N 1
ATOM 687 C CA . SER A 1 86 ? -12.901 -1.049 5.997 1.00 73.75 86 SER A CA 1
ATOM 688 C C . SER A 1 86 ? -13.642 -2.392 6.006 1.00 73.75 86 SER A C 1
ATOM 690 O O . SER A 1 86 ? -14.642 -2.525 6.704 1.00 73.75 86 SER A O 1
ATOM 692 N N . ILE A 1 87 ? -13.153 -3.389 5.255 1.00 77.19 87 ILE A N 1
ATOM 693 C CA . ILE A 1 87 ? -13.709 -4.752 5.236 1.00 77.19 87 ILE A CA 1
ATOM 694 C C . ILE A 1 87 ? -13.380 -5.493 6.535 1.00 77.19 87 ILE A C 1
ATOM 696 O O . ILE A 1 87 ? -14.278 -6.074 7.133 1.00 77.19 87 ILE A O 1
ATOM 700 N N . ILE A 1 88 ? -12.120 -5.464 6.987 1.00 73.75 88 ILE A N 1
ATOM 701 C CA . ILE A 1 88 ? -11.691 -6.175 8.206 1.00 73.75 88 ILE A CA 1
ATOM 702 C C . ILE A 1 88 ? -12.450 -5.662 9.435 1.00 73.75 88 ILE A C 1
ATOM 704 O O . ILE A 1 88 ? -12.841 -6.447 10.292 1.00 73.75 88 ILE A O 1
ATOM 708 N N . MET A 1 89 ? -12.699 -4.354 9.507 1.00 68.69 89 MET A N 1
ATOM 709 C CA . MET A 1 89 ? -13.399 -3.738 10.637 1.00 68.69 89 MET A CA 1
ATOM 710 C C . MET A 1 89 ? -14.911 -3.608 10.420 1.00 68.69 89 MET A C 1
ATOM 712 O O . MET A 1 89 ? -15.604 -3.002 11.247 1.00 68.69 89 MET A O 1
ATOM 716 N N . ALA A 1 90 ? -15.448 -4.158 9.327 1.00 70.88 90 ALA A N 1
ATOM 717 C CA . ALA A 1 90 ? -16.881 -4.153 9.072 1.00 70.88 90 ALA A CA 1
ATOM 718 C C . ALA A 1 90 ? -17.626 -4.805 10.254 1.00 70.88 90 ALA A C 1
ATOM 720 O O . ALA A 1 90 ? -17.314 -5.916 10.671 1.00 70.88 90 ALA A O 1
ATOM 721 N N . GLY A 1 91 ? -18.596 -4.086 10.828 1.00 66.00 91 GLY A N 1
ATOM 722 C CA . GLY A 1 91 ? -19.345 -4.515 12.020 1.00 66.00 91 GLY A CA 1
ATOM 723 C C . GLY A 1 91 ? -18.787 -4.023 13.364 1.00 66.00 91 GLY A C 1
ATOM 724 O O . GLY A 1 91 ? -19.510 -4.046 14.357 1.00 66.00 91 GLY A O 1
ATOM 725 N N . LEU A 1 92 ? -17.550 -3.513 13.406 1.00 65.50 92 LEU A N 1
ATOM 726 C CA . LEU A 1 92 ? -16.950 -2.881 14.596 1.00 65.50 92 LEU A CA 1
ATOM 727 C C . LEU A 1 92 ? -16.932 -1.346 14.497 1.00 65.50 92 LEU A C 1
ATOM 729 O O . LEU A 1 92 ? -16.965 -0.646 15.521 1.00 65.50 92 LEU A O 1
ATOM 733 N N . ILE A 1 93 ? -16.917 -0.838 13.260 1.00 63.28 93 ILE A N 1
ATOM 734 C CA . ILE A 1 93 ? -16.949 0.589 12.925 1.00 63.28 93 ILE A CA 1
ATOM 735 C C . ILE A 1 93 ? -18.248 1.230 13.437 1.00 63.28 93 ILE A C 1
ATOM 737 O O . ILE A 1 93 ? -19.341 0.731 13.181 1.00 63.28 93 ILE A O 1
ATOM 741 N N . GLY A 1 94 ? -18.125 2.353 14.150 1.00 57.75 94 GLY A N 1
ATOM 742 C CA . GLY A 1 94 ? -19.253 3.176 14.614 1.00 57.75 94 GLY A CA 1
ATOM 743 C C . GLY A 1 94 ? -19.829 2.788 15.981 1.00 57.75 94 GLY A C 1
ATOM 744 O O . GLY A 1 94 ? -20.392 3.646 16.654 1.00 57.75 94 GLY A O 1
ATOM 745 N N . ASN A 1 95 ? -19.621 1.547 16.436 1.00 61.38 95 ASN A N 1
ATOM 746 C CA . ASN A 1 95 ? -20.077 1.086 17.756 1.00 61.38 95 ASN A CA 1
ATOM 747 C C . ASN A 1 95 ? -18.948 1.005 18.793 1.00 61.38 95 ASN A C 1
ATOM 749 O O . ASN A 1 95 ? -19.152 1.310 19.966 1.00 61.38 95 ASN A O 1
ATOM 753 N N . THR A 1 96 ? -17.763 0.547 18.383 1.00 61.38 96 THR A N 1
ATOM 754 C CA . THR A 1 96 ? -16.630 0.300 19.298 1.00 61.38 96 THR A CA 1
ATOM 755 C C . THR A 1 96 ? -15.351 0.984 18.834 1.00 61.38 96 THR A C 1
ATOM 757 O O . THR A 1 96 ? -14.523 1.363 19.665 1.00 61.38 96 THR A O 1
ATOM 760 N N . VAL A 1 97 ? -15.206 1.170 17.522 1.00 65.44 97 VAL A N 1
ATOM 761 C CA . VAL A 1 97 ? -13.986 1.676 16.906 1.00 65.44 97 VAL A CA 1
ATOM 762 C C . VAL A 1 97 ? -14.282 2.686 15.812 1.00 65.44 97 VAL A C 1
ATOM 764 O O . VAL A 1 97 ? -15.226 2.530 15.037 1.00 65.44 97 VAL A O 1
ATOM 767 N N . PHE A 1 98 ? -13.429 3.700 15.731 1.00 67.25 98 PHE A N 1
ATOM 768 C CA . PHE A 1 98 ? -13.321 4.593 14.592 1.00 67.25 98 PHE A CA 1
ATOM 769 C C . PHE A 1 98 ? -12.030 4.269 13.848 1.00 67.25 98 PHE A C 1
ATOM 771 O O . PHE A 1 98 ? -10.949 4.264 14.431 1.00 67.25 98 PHE A O 1
ATOM 778 N N . LEU A 1 99 ? -12.153 3.971 12.558 1.00 64.12 99 LEU A N 1
ATOM 779 C CA . LEU A 1 99 ? -11.000 3.814 11.685 1.00 64.12 99 LEU A CA 1
ATOM 780 C C . LEU A 1 99 ? -10.592 5.166 11.127 1.00 64.12 99 LEU A C 1
ATOM 782 O O . LEU A 1 99 ? -11.422 5.885 10.563 1.00 64.12 99 LEU A O 1
ATOM 786 N N . TYR A 1 100 ? -9.30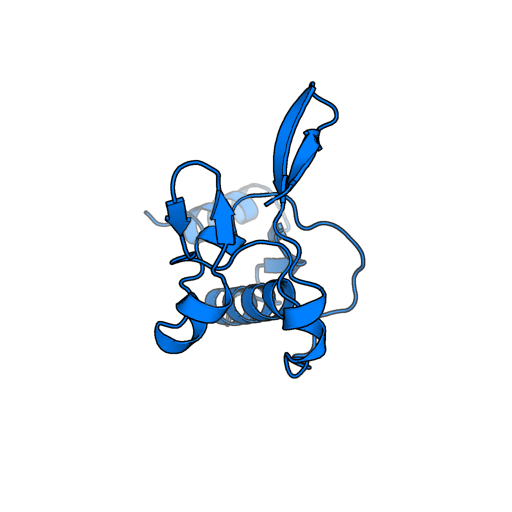8 5.472 11.233 1.00 60.41 100 TYR A N 1
ATOM 787 C CA . TYR A 1 100 ? -8.732 6.666 10.662 1.00 60.41 100 TYR A CA 1
ATOM 788 C C . TYR A 1 100 ? -7.421 6.324 9.928 1.00 60.41 100 TYR A C 1
ATOM 790 O O . TYR A 1 100 ? -6.339 6.355 10.497 1.00 60.41 100 TYR A O 1
ATOM 798 N N . LEU A 1 101 ? -7.535 5.976 8.637 1.00 62.34 101 LEU A N 1
ATOM 799 C CA . LEU A 1 101 ? -6.435 5.466 7.797 1.00 62.34 101 LEU A CA 1
ATOM 800 C C . LEU A 1 101 ? -5.724 4.244 8.414 1.00 62.34 101 LEU A C 1
ATOM 802 O O . LEU A 1 101 ? -6.333 3.176 8.472 1.00 62.34 101 LEU A O 1
ATOM 806 N N . ASP A 1 102 ? -4.459 4.401 8.814 1.00 56.91 102 ASP A N 1
ATOM 807 C CA . ASP A 1 102 ? -3.625 3.358 9.423 1.00 56.91 102 ASP A CA 1
ATOM 808 C C . ASP A 1 102 ? -3.863 3.247 10.946 1.00 56.91 102 ASP A C 1
ATOM 810 O O . ASP A 1 102 ? -3.417 2.281 11.561 1.00 56.91 102 ASP A O 1
ATOM 814 N N . ASP A 1 103 ? -4.597 4.192 11.551 1.00 64.31 103 ASP A N 1
ATOM 815 C CA . ASP A 1 103 ? -4.848 4.250 12.992 1.00 64.31 103 ASP A CA 1
ATOM 816 C C . ASP A 1 103 ? -6.250 3.734 13.370 1.00 64.31 103 ASP A C 1
ATOM 818 O O . ASP A 1 103 ? -7.277 4.077 12.770 1.00 64.31 103 ASP A O 1
ATOM 822 N N . LEU A 1 104 ? -6.295 2.926 14.433 1.00 70.94 104 LEU A N 1
ATOM 823 C CA . LEU A 1 104 ? -7.513 2.388 15.040 1.00 70.94 104 LEU A CA 1
ATOM 824 C C . LEU A 1 104 ? -7.820 3.152 16.335 1.00 70.94 104 LEU A C 1
ATOM 826 O O . LEU A 1 104 ? -7.120 2.995 17.335 1.00 70.94 104 LEU A O 1
ATOM 830 N N . LEU A 1 105 ? -8.887 3.949 16.356 1.00 75.50 105 LEU A N 1
ATOM 831 C CA . LEU A 1 105 ? -9.323 4.642 17.567 1.00 75.50 105 LEU A CA 1
ATOM 832 C C . LEU A 1 105 ? -10.398 3.824 18.291 1.00 75.50 105 LEU A C 1
ATOM 834 O O . LEU A 1 105 ? -11.532 3.715 17.825 1.00 75.50 105 LEU A O 1
ATOM 838 N N . VAL A 1 106 ? -10.065 3.292 19.466 1.00 79.88 106 VAL A N 1
ATOM 839 C CA . VAL A 1 106 ? -11.019 2.607 20.353 1.00 79.88 106 VAL A CA 1
ATOM 840 C C . VAL A 1 106 ? -11.552 3.607 21.378 1.00 79.88 106 VAL A C 1
ATOM 842 O O . VAL A 1 106 ? -10.784 4.160 22.160 1.00 79.88 106 VAL A O 1
ATOM 845 N N . VAL A 1 107 ? -12.867 3.840 21.405 1.00 79.25 107 VAL A N 1
ATOM 846 C CA . VAL A 1 107 ? -13.492 4.790 22.346 1.00 79.25 107 VAL A CA 1
ATOM 847 C C . VAL A 1 107 ? -14.279 4.038 23.415 1.00 79.25 107 VAL A C 1
ATOM 849 O O . VAL A 1 107 ? -15.052 3.125 23.110 1.00 79.25 107 VAL A O 1
ATOM 852 N N . SER A 1 108 ? -14.108 4.444 24.674 1.00 84.00 108 SER A N 1
ATOM 853 C CA . SER A 1 108 ? -14.745 3.832 25.847 1.00 84.00 108 SER A CA 1
ATOM 854 C C . SER A 1 108 ? -15.105 4.885 26.888 1.00 84.00 108 SER A C 1
ATOM 856 O O . SER A 1 108 ? -14.472 5.937 26.940 1.00 84.00 108 SER A O 1
ATOM 858 N N . LYS A 1 109 ? -16.102 4.606 27.734 1.00 86.31 109 LYS A N 1
ATOM 859 C CA . LYS A 1 109 ? -16.539 5.534 28.790 1.00 86.31 109 LYS A CA 1
ATOM 860 C C . LYS A 1 109 ? -15.672 5.458 30.047 1.00 86.31 109 LYS A C 1
ATOM 862 O O . LYS A 1 109 ? -15.639 6.408 30.820 1.00 86.31 109 LYS A O 1
ATOM 867 N N . ASN A 1 110 ? -15.003 4.328 30.271 1.00 90.19 110 ASN A N 1
ATOM 868 C CA . ASN A 1 110 ? -14.095 4.102 31.393 1.00 90.19 110 ASN A CA 1
ATOM 869 C C . ASN A 1 110 ? -13.008 3.076 31.032 1.00 90.19 110 ASN A C 1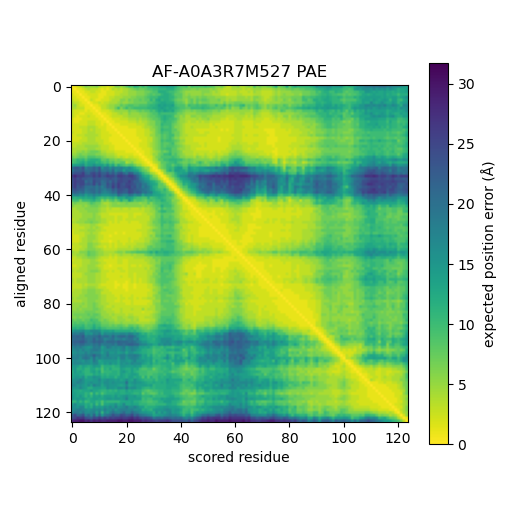
ATOM 871 O O . ASN A 1 110 ? -13.067 2.421 29.986 1.00 90.19 110 ASN A O 1
ATOM 875 N N . THR A 1 111 ? -12.016 2.940 31.912 1.00 89.12 111 THR A N 1
ATOM 876 C CA . THR A 1 111 ? -10.852 2.070 31.710 1.00 89.12 111 THR A CA 1
ATOM 877 C C . THR A 1 111 ? -11.229 0.591 31.624 1.00 89.12 111 THR A C 1
ATOM 879 O O . THR A 1 111 ? -10.732 -0.095 30.737 1.00 89.12 111 THR A O 1
ATOM 882 N N . GLN A 1 112 ? -12.151 0.094 32.462 1.00 90.50 112 GLN A N 1
ATOM 883 C CA . GLN A 1 112 ? -12.550 -1.322 32.418 1.00 90.50 112 GLN A CA 1
ATOM 884 C C . GLN A 1 112 ? -13.216 -1.698 31.084 1.00 90.50 112 GLN A C 1
ATOM 886 O O . GLN A 1 112 ? -12.931 -2.749 30.507 1.00 90.50 112 GLN A O 1
ATOM 891 N N . GLU A 1 113 ? -14.083 -0.828 30.559 1.00 86.44 113 GLU A N 1
ATOM 892 C CA . GLU A 1 113 ? -14.698 -1.005 29.242 1.00 86.44 113 GLU A CA 1
ATOM 893 C C . GLU A 1 113 ? -13.639 -0.968 28.131 1.00 86.44 113 GLU A C 1
ATOM 895 O O . GLU A 1 113 ? -13.701 -1.753 27.184 1.00 86.44 113 GLU A O 1
ATOM 900 N N . HIS A 1 114 ? -12.646 -0.082 28.252 1.00 86.44 114 HIS A N 1
ATOM 901 C CA . HIS A 1 114 ? -11.532 0.010 27.311 1.00 86.44 114 HIS A CA 1
ATOM 902 C C . HIS A 1 114 ? -10.688 -1.264 27.276 1.00 86.44 114 HIS A C 1
ATOM 904 O O . HIS A 1 114 ? -10.482 -1.818 26.200 1.00 86.44 114 HIS A O 1
ATOM 910 N N . GLU A 1 115 ? -10.293 -1.797 28.430 1.00 86.19 115 GLU A N 1
ATOM 911 C CA . GLU A 1 115 ? -9.549 -3.057 28.511 1.00 86.19 115 GLU A CA 1
ATOM 912 C C . GLU A 1 115 ? -10.341 -4.238 27.939 1.00 86.19 115 GLU A C 1
ATOM 914 O O . GLU A 1 115 ? -9.790 -5.062 27.209 1.00 86.19 115 GLU A O 1
ATOM 919 N N . SER A 1 116 ? -11.647 -4.314 28.218 1.00 84.56 116 SER A N 1
ATOM 920 C CA . SER A 1 116 ? -12.510 -5.360 27.658 1.00 84.56 116 SER A CA 1
ATOM 921 C C . SER A 1 116 ? -12.590 -5.282 26.130 1.00 84.56 116 SER A C 1
ATOM 923 O O . SER A 1 116 ? -12.495 -6.306 25.449 1.00 84.56 116 SER A O 1
ATOM 925 N N . LYS A 1 117 ? 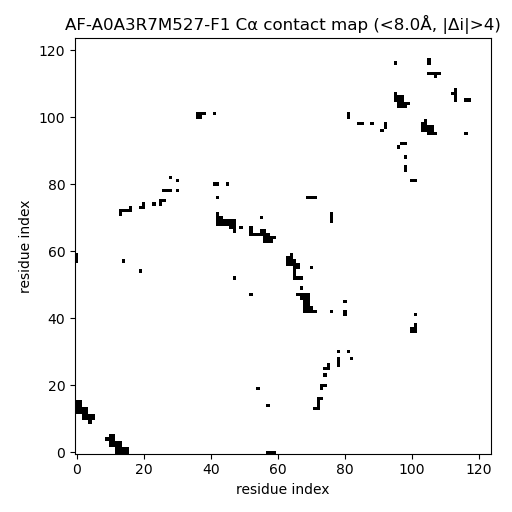-12.719 -4.068 25.576 1.00 83.00 117 LYS A N 1
ATOM 926 C CA . LYS A 1 117 ? -12.710 -3.832 24.127 1.00 83.00 117 LYS A CA 1
ATOM 927 C C . LYS A 1 117 ? -11.364 -4.217 23.511 1.00 83.00 117 LYS A C 1
ATOM 929 O O . LYS A 1 117 ? -11.355 -4.958 22.534 1.00 83.00 117 LYS A O 1
ATOM 934 N N . LEU A 1 118 ? -10.244 -3.813 24.112 1.00 82.81 118 LEU A N 1
ATOM 935 C CA . LEU A 1 118 ? -8.904 -4.169 23.631 1.00 82.81 118 LEU A CA 1
ATOM 936 C C . LEU A 1 118 ? -8.655 -5.685 23.637 1.00 82.81 118 LEU A C 1
ATOM 938 O O . LEU A 1 118 ? -8.138 -6.213 22.658 1.00 82.81 118 LEU A O 1
ATOM 942 N N . ARG A 1 119 ? -9.086 -6.413 24.677 1.00 81.56 119 ARG A N 1
ATOM 943 C CA . ARG A 1 119 ? -8.962 -7.886 24.733 1.00 81.56 119 ARG A CA 1
ATOM 944 C C . ARG A 1 119 ? -9.754 -8.606 23.640 1.00 81.56 119 ARG A C 1
ATOM 946 O O . ARG A 1 119 ? -9.337 -9.667 23.186 1.00 81.56 119 ARG A O 1
ATOM 953 N N . LYS A 1 120 ? -10.891 -8.048 23.216 1.00 75.12 120 LYS A N 1
ATOM 954 C CA . LYS A 1 120 ? -11.657 -8.578 22.076 1.00 75.12 120 LYS A CA 1
ATOM 955 C C . LYS A 1 120 ? -10.956 -8.318 20.742 1.00 75.12 120 LYS A C 1
ATOM 957 O O . LYS A 1 120 ? -11.061 -9.148 19.850 1.00 75.12 120 LYS A O 1
ATOM 962 N N . PHE A 1 121 ? -10.255 -7.191 20.615 1.00 68.06 121 PHE A N 1
ATOM 963 C CA . PHE A 1 121 ? -9.475 -6.853 19.420 1.00 68.06 121 PHE A CA 1
ATOM 964 C C . PHE A 1 121 ? -8.175 -7.650 19.301 1.00 68.06 121 PHE A C 1
ATOM 966 O O . PHE A 1 121 ? -7.795 -8.025 18.201 1.00 68.06 121 PHE A O 1
ATOM 973 N N . SER A 1 122 ? -7.507 -7.912 20.423 1.00 61.38 122 SER A N 1
ATOM 974 C CA . SER A 1 122 ? -6.211 -8.595 20.479 1.00 61.38 122 SER A CA 1
ATOM 975 C C . SER A 1 122 ? -6.326 -10.126 20.547 1.00 61.38 122 SER A C 1
ATOM 977 O O . SER A 1 122 ? -5.447 -10.752 21.130 1.00 61.38 122 SER A O 1
ATOM 979 N N . HIS A 1 123 ? -7.405 -10.735 20.039 1.00 48.03 123 HIS A N 1
ATOM 980 C CA . HIS A 1 123 ? -7.507 -12.200 20.033 1.00 48.03 123 HIS A CA 1
ATOM 981 C C . HIS A 1 123 ? -6.328 -12.813 19.259 1.00 48.03 123 HIS A C 1
ATOM 983 O O . HIS A 1 123 ? -6.046 -12.374 18.144 1.00 48.03 123 HIS A O 1
ATOM 989 N N . ASP A 1 124 ? -5.665 -13.768 19.919 1.00 37.69 124 ASP A N 1
ATOM 990 C CA . ASP A 1 124 ? -4.496 -14.539 19.472 1.00 37.69 124 ASP A CA 1
ATOM 991 C C . ASP A 1 124 ? -4.625 -15.120 18.052 1.00 37.69 124 ASP A C 1
ATOM 993 O O . ASP A 1 124 ? -5.712 -15.654 17.715 1.00 37.69 124 ASP A O 1
#

Mean predicted aligned error: 8.49 Å

Sequence (124 aa):
MILVPKKDGSLRPVIDYRKLNALTIPDRFPIPSLRSLLQDSGFFQVQMDKDSRPLTAFSTPQGHFQFKSMPFGLRNSPITFSRLMSIIMAGLIGNTVFLYLDDLLVVSKNTQEHESKLRKFSHD

InterPro domains:
  IPR000477 Reverse transcriptase domain [PF00078] (4-121)
  IPR000477 Reverse transcriptase domain [PS50878] (1-124)
  IPR043128 Reverse transcriptase/Diguanylate cyclase domain [G3DSA:3.30.70.270] (29-121)
  IPR043502 DNA/RNA polymerase superfamily [SSF56672] (2-120)
  IPR053134 RNA-directed DNA polymerase homolog [PTHR24559] (2-120)